Protein AF-A0A3Q7EB38-F1 (afdb_monomer_lite)

Organism: Solanum lycopersicum (NCBI:txid4081)

Foldseek 3Di:
DDDPPPPPPPDDDVVLVVQQDADCVVVRPHYVVNVLVVVVVVVLVVLLVVLCVVCVPDDPVVSVVVSCVVDPPCVSVVVVVVVVVVVVD

Structure (mmCIF, N/CA/C/O backbone):
data_AF-A0A3Q7EB38-F1
#
_entry.id   AF-A0A3Q7EB38-F1
#
loop_
_atom_site.group_PDB
_atom_site.id
_atom_site.type_symbol
_atom_site.label_atom_id
_atom_site.label_alt_id
_atom_site.label_comp_id
_atom_site.label_asym_id
_atom_site.label_entity_id
_atom_site.label_seq_id
_atom_site.pdbx_PDB_ins_code
_atom_site.Cartn_x
_atom_site.Cartn_y
_atom_site.Cartn_z
_atom_site.occupancy
_atom_site.B_iso_or_equiv
_atom_site.auth_seq_id
_atom_site.auth_comp_id
_atom_site.auth_asym_id
_atom_site.auth_atom_id
_atom_site.pdbx_PDB_model_num
ATOM 1 N N . MET A 1 1 ? -34.649 0.434 -12.600 1.00 44.47 1 MET A N 1
ATOM 2 C CA . MET A 1 1 ? -33.740 -0.725 -12.503 1.00 44.47 1 MET A CA 1
ATOM 3 C C . MET A 1 1 ? -33.127 -0.980 -13.866 1.00 4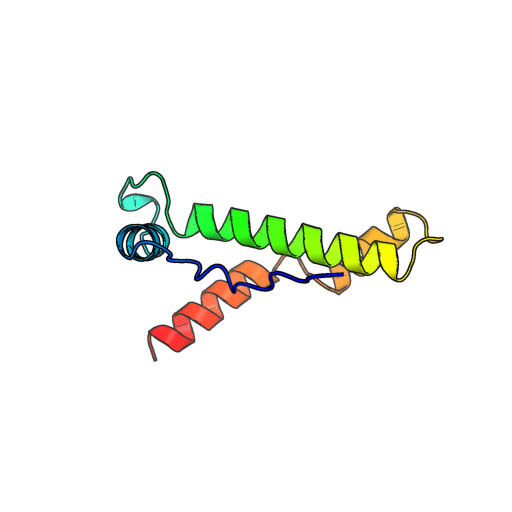4.47 1 MET A C 1
ATOM 5 O O . MET A 1 1 ? -33.876 -1.273 -14.782 1.00 44.47 1 MET A O 1
ATOM 9 N N . LEU A 1 2 ? -31.810 -0.826 -14.000 1.00 39.94 2 LEU A N 1
ATOM 10 C CA . LEU A 1 2 ? -30.989 -1.455 -15.043 1.00 39.94 2 LEU A CA 1
ATOM 11 C C . LEU A 1 2 ? -29.533 -1.297 -14.605 1.00 39.94 2 LEU A C 1
ATOM 13 O O . LEU A 1 2 ? -28.923 -0.238 -14.734 1.00 39.94 2 LEU A O 1
ATOM 17 N N . SER A 1 3 ? -29.042 -2.345 -13.952 1.00 45.19 3 SER A N 1
ATOM 18 C CA . SER A 1 3 ? -27.665 -2.446 -13.511 1.00 45.19 3 SER A CA 1
ATOM 19 C C . SER A 1 3 ? -26.770 -2.725 -14.715 1.00 45.19 3 SER A C 1
ATOM 21 O O . SER A 1 3 ? -26.708 -3.852 -15.202 1.00 45.19 3 SER A O 1
ATOM 23 N N . ASN A 1 4 ? -26.061 -1.705 -15.191 1.00 43.19 4 ASN A N 1
ATOM 24 C CA . ASN A 1 4 ? -24.964 -1.897 -16.132 1.00 43.19 4 ASN A CA 1
ATOM 25 C C . ASN A 1 4 ? -23.699 -2.276 -15.349 1.00 43.19 4 ASN A C 1
ATOM 27 O O . ASN A 1 4 ? -22.757 -1.497 -15.228 1.00 43.19 4 ASN A O 1
ATOM 31 N N . HIS A 1 5 ? -23.666 -3.507 -14.830 1.00 52.28 5 HIS A N 1
ATOM 32 C CA . HIS A 1 5 ? -22.439 -4.191 -14.407 1.00 52.28 5 HIS A CA 1
ATOM 33 C C . HIS A 1 5 ? -21.585 -4.588 -15.626 1.00 52.28 5 HIS A C 1
ATOM 35 O O . HIS A 1 5 ? -21.138 -5.731 -15.748 1.00 52.28 5 HIS A O 1
ATOM 41 N N . SER A 1 6 ? -21.319 -3.654 -16.546 1.00 52.97 6 SER A N 1
ATOM 42 C CA . SER A 1 6 ? -20.251 -3.846 -17.519 1.00 52.97 6 SER A CA 1
ATOM 43 C C . SER A 1 6 ? -18.942 -3.768 -16.746 1.00 52.97 6 SER A C 1
ATOM 45 O O . SER A 1 6 ? -18.439 -2.688 -16.443 1.00 52.97 6 SER A O 1
ATOM 47 N N . LYS A 1 7 ? -18.451 -4.944 -16.362 1.00 56.03 7 LYS A N 1
ATOM 48 C CA . LYS A 1 7 ? -17.106 -5.242 -15.881 1.00 56.03 7 LYS A CA 1
ATOM 49 C C . LYS A 1 7 ? -16.108 -4.351 -16.631 1.00 56.03 7 LYS A C 1
ATOM 51 O O . LYS A 1 7 ? -15.713 -4.677 -17.748 1.00 56.03 7 LYS A O 1
ATOM 56 N N . LEU A 1 8 ? -15.753 -3.204 -16.045 1.00 59.34 8 LEU A N 1
ATOM 57 C CA . LEU A 1 8 ? -14.684 -2.349 -16.545 1.00 59.34 8 LEU A CA 1
ATOM 58 C C . LEU A 1 8 ? -13.444 -3.231 -16.521 1.00 59.34 8 LEU A C 1
ATOM 60 O O . LEU A 1 8 ? -12.922 -3.555 -15.454 1.00 59.34 8 LEU A O 1
ATOM 64 N N . LYS A 1 9 ? -13.039 -3.726 -17.690 1.00 63.44 9 LYS A N 1
ATOM 65 C CA . LYS A 1 9 ? -11.826 -4.520 -17.827 1.00 63.44 9 LYS A CA 1
ATOM 66 C C . LYS A 1 9 ? -10.689 -3.555 -17.525 1.00 63.44 9 LYS A C 1
ATOM 68 O O . LYS A 1 9 ? -10.299 -2.773 -18.385 1.00 63.44 9 LYS A O 1
ATOM 73 N N . LEU A 1 10 ? -10.246 -3.547 -16.269 1.00 67.62 10 LEU A N 1
ATOM 74 C CA . LEU A 1 10 ? -9.135 -2.735 -15.804 1.00 67.62 10 LEU A CA 1
ATOM 75 C C . LEU A 1 10 ? -7.896 -3.182 -16.583 1.00 67.62 10 LEU A C 1
ATOM 77 O O . LEU A 1 10 ? -7.262 -4.182 -16.254 1.00 67.62 10 LEU A O 1
ATOM 81 N N . CYS A 1 11 ? -7.609 -2.487 -17.677 1.00 81.75 11 CYS A N 1
ATOM 82 C CA . CYS A 1 11 ? -6.428 -2.728 -18.482 1.00 81.75 11 CYS A CA 1
ATOM 83 C C . CYS A 1 11 ? -5.289 -1.953 -17.830 1.00 81.75 11 CYS A C 1
ATOM 85 O O . CYS A 1 11 ? -5.151 -0.749 -18.040 1.00 81.75 11 CYS A O 1
ATOM 87 N N . ILE A 1 12 ? -4.517 -2.626 -16.977 1.00 82.62 12 ILE A N 1
ATOM 88 C CA . ILE A 1 12 ? -3.283 -2.050 -16.444 1.00 82.62 12 ILE A CA 1
ATOM 89 C C . ILE A 1 12 ? -2.242 -2.134 -17.566 1.00 82.62 12 ILE A C 1
ATOM 91 O O . ILE A 1 12 ? -1.935 -3.243 -18.007 1.00 82.62 12 ILE A O 1
ATOM 95 N N . PRO A 1 13 ? -1.692 -1.005 -18.049 1.00 89.94 13 PRO A N 1
ATOM 96 C CA . PRO A 1 13 ? -0.675 -1.043 -19.089 1.00 89.94 13 PRO A CA 1
ATOM 97 C C . PRO A 1 13 ? 0.542 -1.849 -18.626 1.00 89.94 13 PRO A C 1
ATOM 99 O O . PRO A 1 13 ? 1.052 -1.612 -17.530 1.00 89.94 13 PRO A O 1
ATOM 102 N N . THR A 1 14 ? 1.068 -2.740 -19.469 1.00 89.50 14 THR A N 1
ATOM 103 C CA . THR A 1 14 ? 2.253 -3.559 -19.144 1.00 89.50 14 THR A CA 1
ATOM 104 C C . THR A 1 14 ? 3.447 -2.705 -18.719 1.00 89.50 14 THR A C 1
ATOM 106 O O . THR A 1 14 ? 4.169 -3.068 -17.796 1.00 89.50 14 THR A O 1
ATOM 109 N N . GLY A 1 15 ? 3.607 -1.519 -19.317 1.00 89.94 15 GLY A N 1
ATOM 110 C CA . GLY A 1 15 ? 4.636 -0.562 -18.911 1.00 89.94 15 GLY A CA 1
ATOM 111 C C . GLY A 1 15 ? 4.525 -0.143 -17.442 1.00 89.94 15 GLY A C 1
ATOM 112 O O . GLY A 1 15 ? 5.547 -0.020 -16.785 1.00 89.94 15 GLY A O 1
ATOM 113 N N . LYS A 1 16 ? 3.308 0.002 -16.896 1.00 87.75 16 LYS A N 1
ATOM 114 C CA . LYS A 1 16 ? 3.081 0.339 -15.479 1.00 87.75 16 LYS A CA 1
ATOM 115 C C . LYS A 1 16 ? 3.350 -0.825 -14.538 1.00 87.75 16 LYS A C 1
ATOM 117 O O . LYS A 1 16 ? 3.832 -0.600 -13.431 1.00 87.75 16 LYS A O 1
ATOM 122 N N . ILE A 1 17 ? 3.074 -2.046 -14.990 1.00 88.44 17 ILE A N 1
ATOM 123 C CA . ILE A 1 17 ? 3.446 -3.265 -14.266 1.00 88.44 17 ILE A CA 1
ATOM 124 C C . ILE A 1 17 ? 4.969 -3.328 -14.151 1.00 88.44 17 ILE A C 1
ATOM 126 O O . ILE A 1 17 ? 5.491 -3.437 -13.046 1.00 88.44 17 ILE A O 1
ATOM 130 N N . LEU A 1 18 ? 5.674 -3.159 -15.274 1.00 89.12 18 LEU A N 1
ATOM 131 C CA . LEU A 1 18 ? 7.133 -3.139 -15.295 1.00 89.12 18 LEU A CA 1
ATOM 132 C C . LEU A 1 18 ? 7.686 -2.009 -14.421 1.00 89.12 18 LEU A C 1
ATOM 134 O O . LEU A 1 18 ? 8.612 -2.244 -13.652 1.00 89.12 18 LEU A O 1
ATOM 138 N N . GLU A 1 19 ? 7.081 -0.817 -14.486 1.00 89.44 19 GLU A N 1
ATOM 139 C CA . GLU A 1 19 ? 7.498 0.338 -13.687 1.00 89.44 19 GLU A CA 1
ATOM 140 C C . GLU A 1 19 ? 7.422 0.026 -12.182 1.00 89.44 19 GLU A C 1
ATOM 142 O O . GLU A 1 19 ? 8.387 0.215 -11.447 1.00 89.44 19 GLU A O 1
ATOM 147 N N . GLY A 1 20 ? 6.311 -0.571 -11.736 1.00 89.19 20 GLY A N 1
ATOM 148 C CA . GLY A 1 20 ? 6.103 -0.986 -10.345 1.00 89.19 20 GLY A CA 1
ATOM 149 C C . GLY A 1 20 ? 6.995 -2.136 -9.869 1.00 89.19 20 GLY A C 1
ATOM 150 O O . GLY A 1 20 ? 7.166 -2.298 -8.664 1.00 89.19 20 GLY A O 1
ATOM 151 N N . MET A 1 21 ? 7.587 -2.909 -10.783 1.00 87.00 21 MET A N 1
ATOM 152 C CA . MET A 1 21 ? 8.556 -3.963 -10.459 1.00 87.00 21 MET A CA 1
ATOM 153 C C . MET A 1 21 ? 9.985 -3.428 -10.302 1.00 87.00 21 MET A C 1
ATOM 155 O O . MET A 1 21 ? 10.844 -4.127 -9.764 1.00 87.00 21 MET A O 1
ATOM 159 N N . THR A 1 22 ? 10.270 -2.203 -10.754 1.00 88.38 22 THR A N 1
ATOM 160 C CA . THR A 1 22 ? 11.610 -1.622 -10.619 1.00 88.38 22 THR A CA 1
ATOM 161 C C . THR A 1 22 ? 11.883 -1.116 -9.202 1.00 88.38 22 THR A C 1
ATOM 163 O O . THR A 1 22 ? 10.975 -0.899 -8.394 1.00 88.38 22 THR A O 1
ATOM 166 N N . THR A 1 23 ? 13.161 -0.914 -8.878 1.00 90.06 23 THR A N 1
ATOM 167 C CA . THR A 1 23 ? 13.569 -0.241 -7.634 1.00 90.06 23 THR A CA 1
ATOM 168 C C . THR A 1 23 ? 13.733 1.254 -7.881 1.00 90.06 23 THR A C 1
ATOM 170 O O . THR A 1 23 ? 13.946 1.682 -9.017 1.00 90.06 23 THR A O 1
ATOM 173 N N . LYS A 1 24 ? 13.732 2.068 -6.821 1.00 88.94 24 LYS A N 1
ATOM 174 C CA . LYS A 1 24 ? 13.962 3.517 -6.936 1.00 88.94 24 LYS A CA 1
ATOM 175 C C . LYS A 1 24 ? 15.280 3.875 -7.642 1.00 88.94 24 LYS A C 1
ATOM 177 O O . LYS A 1 24 ? 15.389 4.942 -8.242 1.00 88.94 24 LYS A O 1
ATOM 182 N N . LYS A 1 25 ? 16.268 2.970 -7.630 1.00 89.62 25 LYS A N 1
ATOM 183 C CA . LYS A 1 25 ? 17.555 3.128 -8.333 1.00 89.62 25 LYS A CA 1
ATOM 184 C C . LYS A 1 25 ? 17.402 3.261 -9.851 1.00 89.62 25 LYS A C 1
ATOM 186 O O . LYS A 1 25 ? 18.273 3.836 -10.490 1.00 89.62 25 LYS A O 1
ATOM 191 N N . CYS A 1 26 ? 16.301 2.772 -10.420 1.00 89.06 26 CYS A N 1
ATOM 192 C CA . CYS A 1 26 ? 16.001 2.886 -11.847 1.00 89.06 26 CYS A CA 1
ATOM 193 C C . CYS A 1 26 ? 15.471 4.276 -12.251 1.00 89.06 26 CYS A C 1
ATOM 195 O O . CYS A 1 26 ? 15.150 4.474 -13.418 1.00 89.06 26 CYS A O 1
ATOM 197 N N . LEU A 1 27 ? 15.364 5.225 -11.306 1.00 88.00 27 LEU A N 1
ATOM 198 C CA . LEU A 1 27 ? 14.942 6.620 -11.520 1.00 88.00 27 LEU A CA 1
ATOM 199 C C . LEU A 1 27 ? 13.575 6.777 -12.212 1.00 88.00 27 LEU A C 1
ATOM 201 O O . LEU A 1 27 ? 13.264 7.827 -12.776 1.00 88.00 27 LEU A O 1
ATOM 205 N N . GLN A 1 28 ? 12.735 5.745 -12.141 1.00 87.00 28 GLN A N 1
ATOM 206 C CA . GLN A 1 28 ? 11.365 5.804 -12.624 1.00 87.00 28 GLN A CA 1
ATOM 207 C C . GLN A 1 28 ? 10.470 6.550 -11.634 1.00 87.00 28 GLN A C 1
ATOM 209 O O . GLN A 1 28 ? 10.668 6.510 -10.413 1.00 87.00 28 GLN A O 1
ATOM 214 N N . LYS A 1 29 ? 9.465 7.252 -12.170 1.00 85.75 29 LYS A N 1
ATOM 215 C CA . LYS A 1 29 ? 8.529 8.043 -11.359 1.00 85.75 29 LYS A CA 1
ATOM 216 C C . LYS A 1 29 ? 7.691 7.135 -10.463 1.00 85.75 29 LYS A C 1
ATOM 218 O O . LYS A 1 29 ? 7.448 7.480 -9.310 1.00 85.75 29 LYS A O 1
ATOM 223 N N . PHE A 1 30 ? 7.284 5.981 -10.983 1.00 87.69 30 PHE A N 1
ATOM 224 C CA . PHE A 1 30 ? 6.688 4.899 -10.213 1.00 87.69 30 PHE A CA 1
ATOM 225 C C . PHE A 1 30 ? 7.703 3.767 -10.036 1.00 87.69 30 PHE A C 1
ATOM 227 O O . PHE A 1 30 ? 8.529 3.531 -10.903 1.00 87.69 30 PHE A O 1
ATOM 234 N N . HIS A 1 31 ? 7.684 3.111 -8.885 1.00 90.56 31 HIS A N 1
ATOM 235 C CA . HIS A 1 31 ? 8.589 2.009 -8.547 1.00 90.56 31 HIS A CA 1
ATOM 236 C C . HIS A 1 31 ? 8.040 1.243 -7.343 1.00 90.56 31 HIS A C 1
ATOM 238 O O . HIS A 1 31 ? 7.139 1.726 -6.645 1.00 90.56 31 HIS A O 1
ATOM 244 N N . SER A 1 32 ? 8.609 0.075 -7.068 1.00 85.94 32 SER A N 1
ATOM 245 C CA . SER A 1 32 ? 8.153 -0.841 -6.015 1.00 85.94 32 SER A CA 1
ATOM 246 C C . SER A 1 32 ? 8.018 -0.191 -4.633 1.00 85.94 32 SER A C 1
ATOM 248 O O . SER A 1 32 ? 7.016 -0.412 -3.966 1.00 85.94 32 SER A O 1
ATOM 250 N N . GLU A 1 33 ? 8.937 0.684 -4.212 1.00 86.94 33 GLU A N 1
ATOM 251 C CA . GLU A 1 33 ? 8.825 1.385 -2.916 1.00 86.94 33 GLU A CA 1
ATOM 252 C C . GLU A 1 33 ? 7.613 2.335 -2.866 1.00 86.94 33 GLU A C 1
ATOM 254 O O . GLU A 1 33 ? 6.884 2.378 -1.873 1.00 86.94 33 GLU A O 1
ATOM 259 N N . SER A 1 34 ? 7.368 3.099 -3.939 1.00 89.12 34 SER A N 1
ATOM 260 C CA . SER A 1 34 ? 6.197 3.983 -4.034 1.00 89.12 34 SER A CA 1
ATOM 261 C C . SER A 1 34 ? 4.884 3.195 -4.091 1.00 89.12 34 SER A C 1
ATOM 263 O O . SER A 1 34 ? 3.906 3.582 -3.451 1.00 89.12 34 SER A O 1
ATOM 265 N N . LEU A 1 35 ? 4.884 2.055 -4.791 1.00 88.12 35 LEU A N 1
ATOM 266 C CA . LEU A 1 35 ? 3.765 1.120 -4.835 1.00 88.12 35 LEU A CA 1
ATOM 267 C C . LEU A 1 35 ? 3.517 0.508 -3.452 1.00 88.12 35 LEU A C 1
ATOM 269 O O . LEU A 1 35 ? 2.376 0.476 -3.004 1.00 88.12 35 LEU A O 1
ATOM 273 N N . GLY A 1 36 ? 4.569 0.103 -2.739 1.00 85.75 36 GLY A N 1
ATOM 274 C CA . GLY A 1 36 ? 4.472 -0.427 -1.381 1.00 85.75 36 GLY A CA 1
ATOM 275 C C . GLY A 1 36 ? 3.813 0.562 -0.420 1.00 85.75 36 GLY A C 1
ATOM 276 O O . GLY A 1 36 ? 2.872 0.201 0.280 1.00 85.75 36 GLY A O 1
ATOM 277 N N . LYS A 1 37 ? 4.210 1.843 -0.456 1.00 87.38 37 LYS A N 1
ATOM 278 C CA . LYS A 1 37 ? 3.567 2.911 0.340 1.00 87.38 37 LYS A CA 1
ATOM 279 C C . LYS A 1 37 ? 2.090 3.110 -0.006 1.00 87.38 37 LYS A C 1
ATOM 281 O O . LYS A 1 37 ? 1.273 3.346 0.888 1.00 87.38 37 LYS A O 1
ATOM 286 N N . LEU A 1 38 ? 1.751 3.040 -1.293 1.00 87.94 38 LEU A N 1
ATOM 287 C CA . LEU A 1 38 ? 0.373 3.174 -1.759 1.00 87.94 38 LEU A CA 1
ATOM 288 C C . LEU A 1 38 ? -0.492 2.019 -1.248 1.00 87.94 38 LEU A C 1
ATOM 290 O O . LEU A 1 38 ? -1.559 2.258 -0.684 1.00 87.94 38 LEU A O 1
ATOM 294 N N . VAL A 1 39 ? -0.026 0.780 -1.412 1.00 85.56 39 VAL A N 1
ATOM 295 C CA . VAL A 1 39 ? -0.777 -0.405 -0.983 1.00 85.56 39 VAL A CA 1
ATOM 296 C C . VAL A 1 39 ? -0.866 -0.472 0.546 1.00 85.56 39 VAL A C 1
ATOM 298 O O . VAL A 1 39 ? -1.939 -0.761 1.064 1.00 85.56 39 VAL A O 1
ATOM 301 N N . ASP A 1 40 ? 0.190 -0.120 1.284 1.00 83.12 40 ASP A N 1
ATOM 302 C CA . ASP A 1 40 ? 0.151 -0.027 2.751 1.00 83.12 40 ASP A CA 1
ATOM 303 C C . ASP A 1 40 ? -0.902 0.986 3.235 1.00 83.12 40 ASP A C 1
ATOM 305 O O . ASP A 1 40 ? -1.715 0.680 4.111 1.00 83.12 40 ASP A O 1
ATOM 309 N N . SER A 1 41 ? -0.957 2.168 2.613 1.00 86.69 41 SER A N 1
ATOM 310 C CA . SER A 1 41 ? -1.975 3.180 2.924 1.00 86.69 41 SER A CA 1
ATOM 311 C C . SER A 1 41 ? -3.383 2.677 2.599 1.00 86.69 41 SER A C 1
ATOM 313 O O . SER A 1 41 ? -4.298 2.841 3.405 1.00 86.69 41 SER A O 1
ATOM 315 N N . PHE A 1 42 ? -3.554 2.017 1.451 1.00 86.94 42 PHE A N 1
ATOM 316 C CA . PHE A 1 42 ? -4.833 1.452 1.030 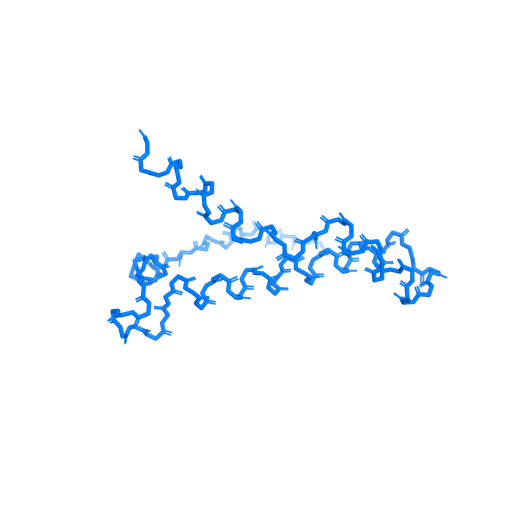1.00 86.94 42 PHE A CA 1
ATOM 317 C C . PHE A 1 42 ? -5.340 0.385 2.010 1.00 86.94 42 PHE A C 1
ATOM 319 O O . PHE A 1 42 ? -6.476 0.472 2.473 1.00 86.94 42 PHE A O 1
ATOM 326 N N . LEU A 1 43 ? -4.489 -0.572 2.398 1.00 84.62 43 LEU A N 1
ATOM 327 C CA . LEU A 1 43 ? -4.840 -1.611 3.372 1.00 84.62 43 LEU A CA 1
ATOM 328 C C . LEU A 1 43 ? -5.167 -1.015 4.744 1.00 84.62 43 LEU A C 1
ATOM 330 O O . LEU A 1 43 ? -6.154 -1.397 5.370 1.00 84.62 43 LEU A O 1
ATOM 334 N N . LYS A 1 44 ? -4.382 -0.035 5.208 1.00 85.69 44 LYS A N 1
ATOM 335 C CA . LYS A 1 44 ? -4.664 0.679 6.462 1.00 85.69 44 LYS A CA 1
ATOM 336 C C . LYS A 1 44 ? -6.010 1.396 6.422 1.00 85.69 44 LYS A C 1
ATOM 338 O O . LYS A 1 44 ? -6.664 1.460 7.466 1.00 85.69 44 LYS A O 1
ATOM 343 N N . CYS A 1 45 ? -6.402 1.954 5.280 1.00 88.94 45 CYS A N 1
ATOM 344 C CA . CYS A 1 45 ? -7.711 2.573 5.099 1.00 88.94 45 CYS A CA 1
ATOM 345 C C . CYS A 1 45 ? -8.830 1.528 5.111 1.00 88.94 45 CYS A C 1
ATOM 347 O O . CYS A 1 45 ? -9.790 1.705 5.856 1.00 88.94 45 CYS A O 1
ATOM 349 N N . ASP A 1 46 ? -8.692 0.427 4.370 1.00 87.31 46 ASP A N 1
ATOM 350 C CA . ASP A 1 46 ? -9.719 -0.620 4.314 1.00 87.31 46 ASP A CA 1
ATOM 351 C C . ASP A 1 46 ? -9.964 -1.257 5.690 1.00 87.31 46 ASP A C 1
ATOM 353 O O . ASP A 1 46 ? -11.100 -1.313 6.159 1.00 87.31 46 ASP A O 1
ATOM 357 N N . VAL A 1 47 ? -8.896 -1.606 6.418 1.00 87.25 47 VAL A N 1
ATOM 358 C CA . VAL A 1 47 ? -8.991 -2.107 7.801 1.00 87.25 47 VAL A CA 1
ATOM 359 C C . VAL A 1 47 ? -9.676 -1.090 8.715 1.00 87.25 47 VAL A C 1
ATOM 361 O O . VAL A 1 47 ? -10.498 -1.462 9.550 1.00 87.25 47 VAL A O 1
ATOM 364 N N . SER A 1 48 ? -9.372 0.202 8.563 1.00 87.62 48 SER A N 1
ATOM 365 C CA . SER A 1 48 ? -10.047 1.262 9.320 1.00 87.62 48 SER A CA 1
ATOM 366 C C . SER A 1 48 ? -11.543 1.329 9.018 1.00 87.62 48 SER A C 1
ATOM 368 O O . SER A 1 48 ? -12.335 1.436 9.951 1.00 87.62 48 SER A O 1
ATOM 370 N N . ILE A 1 49 ? -11.932 1.235 7.745 1.00 89.44 49 ILE A N 1
ATOM 371 C CA . ILE A 1 49 ? -13.337 1.239 7.324 1.00 89.44 49 ILE A CA 1
ATOM 372 C C . ILE A 1 49 ? -14.063 0.020 7.896 1.00 89.44 49 ILE A C 1
ATOM 374 O O . ILE A 1 49 ? -15.153 0.160 8.450 1.00 89.44 49 ILE A O 1
ATOM 378 N N . GLN A 1 50 ? -13.464 -1.169 7.801 1.00 88.81 50 GLN A N 1
ATOM 379 C CA . GLN A 1 50 ? -14.049 -2.396 8.343 1.00 88.81 50 GLN A CA 1
ATOM 380 C C . GLN A 1 50 ? -14.193 -2.340 9.869 1.00 88.81 50 GLN A C 1
ATOM 382 O O . GLN A 1 50 ? -15.232 -2.721 10.405 1.00 88.81 50 GLN A O 1
ATOM 387 N N . LEU A 1 51 ? -13.186 -1.825 10.581 1.00 88.50 51 LEU A N 1
ATOM 388 C CA . LEU A 1 51 ? -13.256 -1.662 12.033 1.00 88.50 51 LEU A CA 1
ATOM 389 C C . LEU A 1 51 ? -14.324 -0.655 12.445 1.00 88.50 51 LEU A C 1
ATOM 391 O O . LEU A 1 51 ? -15.071 -0.937 13.374 1.00 88.50 51 LEU A O 1
ATOM 395 N N . TYR A 1 52 ? -14.424 0.481 11.756 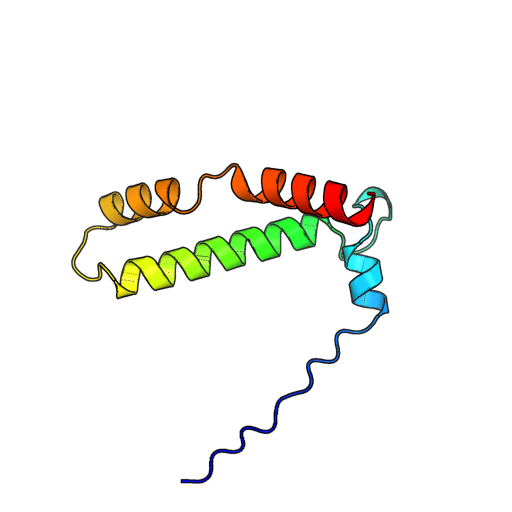1.00 88.19 52 TYR A N 1
ATOM 396 C CA . TYR A 1 52 ? -15.454 1.472 12.052 1.00 88.19 52 TYR A CA 1
ATOM 397 C C . TYR A 1 52 ? -16.859 0.891 11.859 1.00 88.19 52 TYR A C 1
ATOM 399 O O . TYR A 1 52 ? -17.688 1.003 12.752 1.00 88.19 52 TYR A O 1
ATOM 407 N N . LYS A 1 53 ? -17.101 0.171 10.755 1.00 90.44 53 LYS A N 1
ATOM 408 C CA . LYS A 1 53 ? -18.391 -0.495 10.502 1.00 90.44 53 LYS A CA 1
ATOM 409 C C . LYS A 1 53 ? -18.751 -1.542 11.560 1.00 90.44 53 LYS A C 1
ATOM 411 O O . LYS A 1 53 ? -19.915 -1.679 11.908 1.00 90.44 53 LYS A O 1
ATOM 416 N N . ASN A 1 54 ? -17.766 -2.283 12.067 1.00 89.44 54 ASN A N 1
ATOM 417 C CA . ASN A 1 54 ? -18.002 -3.354 13.040 1.00 89.44 54 ASN A CA 1
ATOM 418 C C . ASN A 1 54 ? -18.075 -2.858 14.495 1.00 89.44 54 ASN A C 1
ATOM 420 O O . ASN A 1 54 ? -18.551 -3.584 15.365 1.00 89.44 54 ASN A O 1
ATOM 424 N N . TYR A 1 55 ? -17.569 -1.656 14.776 1.00 87.94 55 TYR A N 1
ATOM 425 C CA . TYR A 1 55 ? -17.403 -1.112 16.125 1.00 87.94 55 TYR A CA 1
ATOM 426 C C . TYR A 1 55 ? -17.756 0.383 16.169 1.00 87.94 55 TYR A C 1
ATOM 428 O O . TYR A 1 55 ? -17.048 1.174 16.790 1.00 87.94 55 TYR A O 1
ATOM 436 N N . GLU A 1 56 ? -18.848 0.768 15.508 1.00 82.44 56 GLU A N 1
ATOM 437 C CA . GLU A 1 56 ? -19.244 2.168 15.275 1.00 82.44 56 GLU A CA 1
ATOM 438 C C . GLU A 1 56 ? -19.402 2.981 16.571 1.00 82.44 56 GLU A C 1
ATOM 440 O O . GLU A 1 56 ? -19.103 4.172 16.610 1.00 82.44 56 GLU A O 1
ATOM 445 N N . SER A 1 57 ? -19.797 2.324 17.665 1.00 86.06 57 SER A N 1
ATOM 446 C CA . SER A 1 57 ? -19.975 2.936 18.986 1.00 86.06 57 SER A CA 1
ATOM 447 C C . SER A 1 57 ? -18.704 2.993 19.843 1.00 86.06 57 SER A C 1
ATOM 449 O O . SER A 1 57 ? -18.751 3.480 20.974 1.00 86.06 57 SER A O 1
ATOM 451 N N . GLN A 1 58 ? -17.566 2.479 19.362 1.00 90.12 58 GLN A N 1
ATOM 452 C CA . GLN A 1 58 ? -16.332 2.427 20.147 1.00 90.12 58 GLN A CA 1
ATOM 453 C C . GLN A 1 58 ? -15.445 3.647 19.916 1.00 90.12 58 GLN A C 1
ATOM 455 O O . GLN A 1 58 ? -15.241 4.102 18.794 1.00 90.12 58 GLN A O 1
ATOM 460 N N . HIS A 1 59 ? -14.857 4.148 21.002 1.00 90.06 59 HIS A N 1
ATOM 461 C CA . HIS A 1 59 ? -13.968 5.301 20.944 1.00 90.06 59 HIS A CA 1
ATOM 462 C C . HIS A 1 59 ? -12.688 4.997 20.148 1.00 90.06 59 HIS A C 1
ATOM 464 O O . HIS A 1 59 ? -12.141 3.890 20.208 1.00 90.06 59 HIS A O 1
ATOM 470 N N . GLU A 1 60 ? -12.160 6.014 19.464 1.00 86.38 60 GLU A N 1
ATOM 471 C CA . GLU A 1 60 ? -11.029 5.912 18.533 1.00 86.38 60 GLU A CA 1
ATOM 472 C C . GLU A 1 60 ? -9.808 5.191 19.127 1.00 86.38 60 GLU A C 1
ATOM 474 O O . GLU A 1 60 ? -9.177 4.370 18.463 1.00 86.38 60 GLU A O 1
ATOM 479 N N . GLY A 1 61 ? -9.500 5.433 20.404 1.00 87.56 61 GLY A N 1
ATOM 480 C CA . GLY A 1 61 ? -8.380 4.784 21.094 1.00 87.56 61 GLY A CA 1
ATOM 481 C C . GLY A 1 61 ? -8.469 3.251 21.091 1.00 87.56 61 GLY A C 1
ATOM 482 O O . GLY A 1 61 ? -7.472 2.570 20.843 1.00 87.56 61 GLY A O 1
ATOM 483 N N . LEU A 1 62 ? -9.668 2.695 21.288 1.00 88.62 62 LEU A N 1
ATOM 484 C CA . LEU A 1 62 ? -9.895 1.249 21.277 1.00 88.62 62 LEU A CA 1
ATOM 485 C C . LEU A 1 62 ? -9.835 0.688 19.848 1.00 88.62 62 LEU A C 1
ATOM 487 O O . LEU A 1 62 ? -9.254 -0.378 19.622 1.00 88.62 62 LEU A O 1
ATOM 491 N N . LEU A 1 63 ? -10.361 1.439 18.875 1.00 86.50 63 LEU A N 1
ATOM 492 C CA . LEU A 1 63 ? -10.261 1.110 17.450 1.00 86.50 63 LEU A CA 1
ATOM 493 C C . LEU A 1 63 ? -8.805 1.101 16.974 1.00 86.50 63 LEU A C 1
ATOM 495 O O . LEU A 1 63 ? -8.410 0.207 16.228 1.00 86.50 63 LEU A O 1
ATOM 499 N N . ARG A 1 64 ? -7.976 2.033 17.454 1.00 85.88 64 ARG A N 1
ATOM 500 C CA . ARG A 1 64 ? -6.544 2.102 17.140 1.00 85.88 64 ARG A CA 1
ATOM 501 C C . ARG A 1 64 ? -5.791 0.879 17.656 1.00 85.88 64 ARG A C 1
ATOM 503 O O . ARG A 1 64 ? -5.004 0.298 16.913 1.00 85.88 64 ARG A O 1
ATOM 510 N N . ILE A 1 65 ? -6.059 0.449 18.890 1.00 87.12 65 ILE A N 1
ATOM 511 C CA . ILE A 1 65 ? -5.456 -0.770 19.454 1.00 87.12 65 ILE A CA 1
ATOM 512 C C . ILE A 1 65 ? -5.882 -1.999 18.640 1.00 87.12 65 ILE A C 1
ATOM 514 O O . ILE A 1 65 ? -5.039 -2.826 18.290 1.00 87.12 65 ILE A O 1
ATOM 518 N N . LYS A 1 66 ? -7.172 -2.109 18.287 1.00 84.75 66 LYS A N 1
ATOM 519 C CA . LYS A 1 66 ? -7.680 -3.191 17.427 1.00 84.75 66 LYS A CA 1
ATOM 520 C C . LYS A 1 66 ? -7.023 -3.176 16.043 1.00 84.75 66 LYS A C 1
ATOM 522 O O . LYS A 1 66 ? -6.598 -4.230 15.582 1.00 84.75 66 LYS A O 1
ATOM 527 N N . LYS A 1 67 ? -6.856 -1.998 15.433 1.00 83.00 67 LYS A N 1
ATOM 528 C CA . LYS A 1 67 ? -6.188 -1.812 14.136 1.00 83.00 67 LYS A CA 1
ATOM 529 C C . LYS A 1 67 ? -4.734 -2.266 14.155 1.00 83.00 67 LYS A C 1
ATOM 531 O O . LYS A 1 67 ? -4.308 -2.968 13.247 1.00 83.00 67 LYS A O 1
ATOM 536 N N . ILE A 1 68 ? -3.980 -1.887 15.185 1.00 83.06 68 ILE A N 1
ATOM 537 C CA . ILE A 1 68 ? -2.573 -2.289 15.332 1.00 83.06 68 ILE A CA 1
ATOM 538 C C . ILE A 1 68 ? -2.461 -3.809 15.518 1.00 83.06 68 ILE A C 1
ATOM 540 O O . ILE A 1 68 ? -1.532 -4.416 14.996 1.00 83.06 68 ILE A O 1
ATOM 544 N N . LYS A 1 69 ? -3.419 -4.441 16.211 1.00 82.06 69 LYS A N 1
ATOM 545 C CA . LYS A 1 69 ? -3.465 -5.906 16.355 1.00 82.06 69 LYS A CA 1
ATOM 546 C C . LYS A 1 69 ? -3.823 -6.627 15.052 1.00 82.06 69 LYS A C 1
ATOM 548 O O . LYS A 1 69 ? -3.254 -7.676 14.783 1.00 82.06 69 LYS A O 1
ATOM 553 N N . SER A 1 70 ? -4.756 -6.095 14.260 1.00 75.88 70 SER A N 1
ATOM 554 C CA . SER A 1 70 ? -5.169 -6.708 12.986 1.00 75.88 70 SER A CA 1
ATOM 555 C C 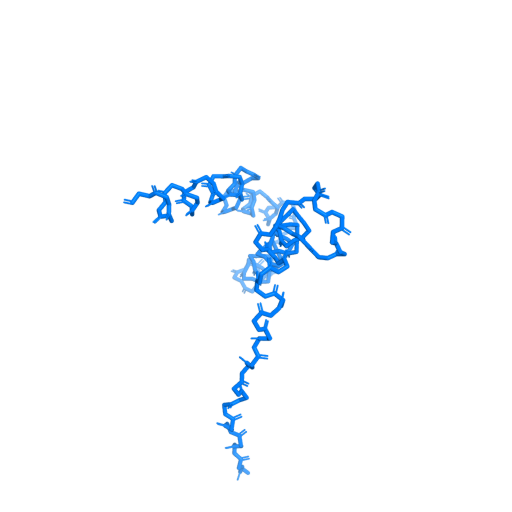. SER A 1 70 ? -4.170 -6.466 11.855 1.00 75.88 70 SER A C 1
ATOM 557 O O . SER A 1 70 ? -4.030 -7.293 10.961 1.00 75.88 70 SER A O 1
ATOM 559 N N . PHE A 1 71 ? -3.488 -5.323 11.885 1.00 71.38 71 PHE A N 1
ATOM 560 C CA . PHE A 1 71 ? -2.465 -4.944 10.923 1.00 71.38 71 PHE A CA 1
ATOM 561 C C . PHE A 1 71 ? -1.228 -4.450 11.683 1.00 71.38 71 PHE A C 1
ATOM 563 O O . PHE A 1 71 ? -1.033 -3.237 11.837 1.00 71.38 71 PHE A O 1
ATOM 570 N N . PRO A 1 72 ? -0.401 -5.371 12.209 1.00 65.81 72 PRO A N 1
ATOM 571 C CA . PRO A 1 72 ? 0.870 -4.989 12.795 1.00 65.81 72 PRO A CA 1
ATOM 572 C C . PRO A 1 72 ? 1.709 -4.298 11.719 1.00 65.81 72 PRO A C 1
ATOM 574 O O . PRO A 1 72 ? 1.762 -4.737 10.571 1.00 65.81 72 PRO A O 1
ATOM 577 N N . MET A 1 73 ? 2.373 -3.203 12.092 1.00 58.16 73 MET A N 1
ATOM 578 C CA . MET A 1 73 ? 3.150 -2.333 11.193 1.00 58.16 73 MET A CA 1
ATOM 579 C C . MET A 1 73 ? 4.253 -3.071 10.398 1.00 58.16 73 MET A C 1
ATOM 581 O O . MET A 1 73 ? 4.795 -2.518 9.451 1.00 58.16 73 MET A O 1
ATOM 585 N N . LEU A 1 74 ? 4.537 -4.325 10.760 1.00 55.03 74 LEU A N 1
ATOM 586 C CA . LEU A 1 74 ? 5.498 -5.242 10.145 1.00 55.03 74 LEU A CA 1
ATOM 587 C C . LEU A 1 74 ? 4.942 -6.037 8.944 1.00 55.03 74 LEU A C 1
ATOM 589 O O . LEU A 1 74 ? 5.698 -6.734 8.273 1.00 55.03 74 LEU A O 1
ATOM 593 N N . ASN A 1 75 ? 3.640 -5.959 8.646 1.00 58.97 75 ASN A N 1
ATOM 594 C CA . ASN A 1 75 ? 3.032 -6.838 7.642 1.00 58.97 75 ASN A CA 1
ATOM 595 C C . ASN A 1 75 ? 3.460 -6.540 6.201 1.00 58.97 75 ASN A C 1
ATOM 597 O O . ASN A 1 75 ? 3.505 -7.472 5.405 1.00 58.97 75 ASN A O 1
ATOM 601 N N . PHE A 1 76 ? 3.781 -5.296 5.832 1.00 57.06 76 PHE A N 1
ATOM 602 C CA . PHE A 1 76 ? 4.109 -5.000 4.432 1.00 57.06 76 PHE A CA 1
ATOM 603 C C . PHE A 1 76 ? 5.523 -5.441 4.045 1.00 57.06 76 PHE A C 1
ATOM 605 O O . PHE A 1 76 ? 5.702 -6.015 2.978 1.00 57.06 76 PHE A O 1
ATOM 612 N N . GLU A 1 77 ? 6.509 -5.255 4.927 1.00 53.34 77 GLU A N 1
ATOM 613 C CA . GLU A 1 77 ? 7.861 -5.796 4.719 1.00 53.34 77 GLU A CA 1
ATOM 614 C C . GLU A 1 77 ? 7.858 -7.331 4.727 1.00 53.34 77 GLU A C 1
ATOM 616 O O . GLU A 1 77 ? 8.514 -7.952 3.893 1.00 53.34 77 GLU A O 1
ATOM 621 N N . ALA A 1 78 ? 7.062 -7.959 5.601 1.00 55.19 78 ALA A N 1
ATOM 622 C CA . ALA A 1 78 ? 6.903 -9.412 5.626 1.00 55.19 78 ALA A CA 1
ATOM 623 C C . ALA A 1 78 ? 6.180 -9.953 4.376 1.00 55.19 78 ALA A C 1
ATOM 625 O O . ALA A 1 78 ? 6.563 -10.99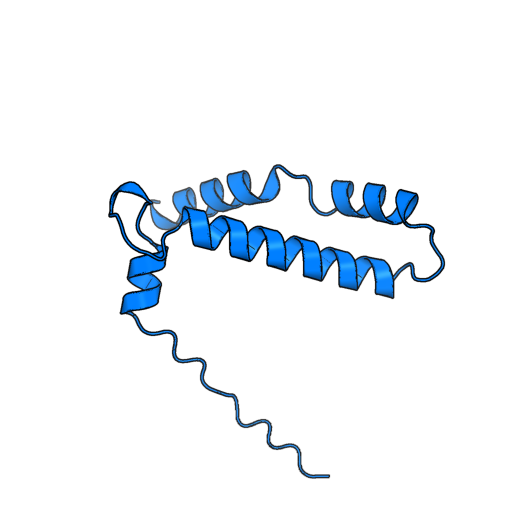6 3.845 1.00 55.19 78 ALA A O 1
ATOM 626 N N . LEU A 1 79 ? 5.160 -9.245 3.874 1.00 59.47 79 LEU A N 1
ATOM 627 C CA . LEU A 1 79 ? 4.475 -9.590 2.624 1.00 59.47 79 LEU A CA 1
ATOM 628 C C . LEU A 1 79 ? 5.372 -9.370 1.403 1.00 59.47 79 LEU A C 1
ATOM 630 O O . LEU A 1 79 ? 5.371 -10.214 0.515 1.00 59.47 79 LEU A O 1
ATOM 634 N N . ASP A 1 80 ? 6.166 -8.299 1.363 1.00 60.16 80 ASP A N 1
ATOM 635 C CA . ASP A 1 80 ? 7.154 -8.059 0.305 1.00 60.16 80 ASP A CA 1
ATOM 636 C C . ASP A 1 80 ? 8.226 -9.162 0.288 1.00 60.16 80 ASP A C 1
ATOM 638 O O . ASP A 1 80 ? 8.546 -9.700 -0.773 1.00 60.16 80 ASP A O 1
ATOM 642 N N . ALA A 1 81 ? 8.708 -9.586 1.463 1.00 56.78 81 ALA A N 1
ATOM 643 C CA . ALA A 1 81 ? 9.627 -10.714 1.596 1.00 56.78 81 ALA A CA 1
ATOM 644 C C . ALA A 1 81 ? 8.998 -12.041 1.131 1.00 56.78 81 ALA A C 1
ATOM 646 O O . ALA A 1 81 ? 9.632 -12.794 0.391 1.00 56.78 81 ALA A O 1
ATOM 647 N N . LEU A 1 82 ? 7.743 -12.315 1.503 1.00 52.69 82 LEU A N 1
ATOM 648 C CA . LEU A 1 82 ? 7.014 -13.520 1.089 1.00 52.69 82 LEU A CA 1
ATOM 649 C C . LEU A 1 82 ? 6.703 -13.539 -0.411 1.00 52.69 82 LEU A C 1
ATOM 651 O O . LEU A 1 82 ? 6.827 -14.582 -1.052 1.00 52.69 82 LEU A O 1
ATOM 655 N N . VAL A 1 83 ? 6.311 -12.401 -0.985 1.00 58.81 83 VAL A N 1
ATOM 656 C CA . VAL A 1 83 ? 6.022 -12.280 -2.420 1.00 58.81 83 VAL A CA 1
ATOM 657 C C . VAL A 1 83 ? 7.307 -12.407 -3.235 1.00 58.81 83 VAL A C 1
ATOM 659 O O . VAL A 1 83 ? 7.315 -13.153 -4.211 1.00 58.81 83 VAL A O 1
ATOM 662 N N . LYS A 1 84 ? 8.415 -11.781 -2.812 1.00 58.97 84 LYS A N 1
ATOM 663 C CA . LYS A 1 84 ? 9.730 -11.998 -3.437 1.00 58.97 84 LYS A CA 1
ATOM 664 C C . LYS A 1 84 ? 10.140 -13.465 -3.358 1.00 58.97 84 LYS A C 1
ATOM 666 O O . LYS A 1 84 ? 10.459 -14.049 -4.388 1.00 58.97 84 LYS A O 1
ATOM 671 N N . TYR A 1 85 ? 10.064 -14.087 -2.182 1.00 47.06 85 TYR A N 1
ATOM 672 C CA . TYR A 1 85 ? 10.421 -15.498 -2.009 1.00 47.06 85 TYR A CA 1
ATOM 673 C C . TYR A 1 85 ? 9.640 -16.423 -2.954 1.00 47.06 85 TYR A C 1
ATOM 675 O O . TYR A 1 85 ? 10.212 -17.343 -3.517 1.00 47.06 85 TYR A O 1
ATOM 683 N N . LYS A 1 86 ? 8.352 -16.147 -3.187 1.00 43.06 86 LYS A N 1
ATOM 684 C CA . LYS A 1 86 ? 7.485 -16.978 -4.035 1.00 43.06 86 LYS A CA 1
ATOM 685 C C . LYS A 1 86 ? 7.615 -16.715 -5.542 1.00 43.06 86 LYS A C 1
ATOM 687 O O . LYS A 1 86 ? 7.130 -17.517 -6.327 1.00 43.06 86 LYS A O 1
ATOM 692 N N . ILE A 1 87 ? 8.199 -15.584 -5.944 1.00 49.91 87 ILE A N 1
ATOM 693 C CA . ILE A 1 87 ? 8.475 -15.251 -7.355 1.00 49.91 87 ILE A CA 1
ATOM 694 C C . ILE A 1 87 ? 9.866 -15.752 -7.778 1.00 49.91 87 ILE A C 1
ATOM 696 O O . ILE A 1 87 ? 10.068 -16.062 -8.948 1.00 49.91 87 ILE A O 1
ATOM 700 N N . TYR A 1 88 ? 10.817 -15.823 -6.842 1.00 45.53 88 TYR A N 1
ATOM 701 C CA . TYR A 1 88 ? 12.195 -16.259 -7.098 1.00 45.53 88 TYR A CA 1
ATOM 702 C C . TYR A 1 88 ? 12.482 -17.728 -6.715 1.00 45.53 88 TYR A C 1
ATOM 704 O O . TYR A 1 88 ? 13.635 -18.145 -6.824 1.00 45.53 88 TYR A O 1
ATOM 712 N N . ALA A 1 89 ? 11.474 -18.492 -6.273 1.00 43.75 89 ALA A N 1
ATOM 713 C CA . ALA A 1 89 ? 11.540 -19.937 -6.014 1.00 43.75 89 ALA A CA 1
ATOM 714 C C . ALA A 1 89 ? 10.752 -20.709 -7.078 1.00 43.75 89 ALA A C 1
ATOM 716 O O . ALA A 1 89 ? 11.243 -21.780 -7.496 1.00 43.75 89 ALA A O 1
#

Sequence (89 aa):
MLSNHSKLKLCIPTGKILEGMTTKKCLQKFHSESLGKLVDSFLKCDVSIQLYKNYESQHEGLLRIKKIKSFPMLNFEALDA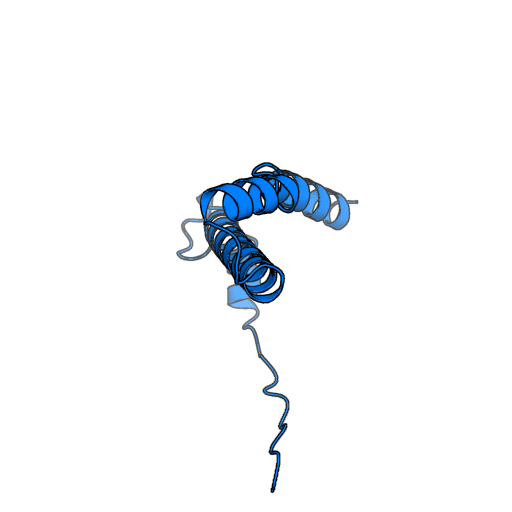LVKYKIYA

Secondary structure (DSSP, 8-state):
-------------HHHHHHHHS-GGG--SS-HHHHHHHHHHHHHHHHHHHHHHH-TTS-HHHHHHHHHHHS-TTHHHHHHHHHHHHH--

pLDDT: mean 76.43, std 16.15, range [39.94, 90.56]

Radius of gyration: 17.67 Å; chains: 1; bounding box: 51×28×40 Å